Protein AF-D2RT97-F1 (afdb_monomer_lite)

Secondary structure (DSSP, 8-state):
--HHHHHHHHHHHHHHHHHHHHHTT-HHHHHHHHHHHHHHTTSGGGGGGSTTPPTTSGGGSHHHHHHHHHHHHHHHHHHS-TT-HHHHHHHHHHHHHHHHHHHHHHHHHHHTSTT-----

InterPro domains:
  IPR007404 YdjM inner membrane [PF04307] (5-120)

Structure (mmCIF, N/CA/C/O backbone):
data_AF-D2RT97-F1
#
_entry.id   AF-D2RT97-F1
#
loop_
_atom_site.group_PDB
_atom_site.id
_atom_site.type_symbol
_atom_site.label_atom_id
_atom_site.label_alt_id
_atom_site.label_comp_id
_atom_site.label_asym_id
_atom_site.label_entity_id
_atom_site.label_seq_id
_atom_site.pdbx_PDB_ins_code
_atom_site.Cartn_x
_atom_site.Cartn_y
_atom_site.Cartn_z
_atom_site.occupancy
_atom_site.B_iso_or_equiv
_atom_site.auth_seq_id
_atom_site.auth_comp_id
_atom_site.auth_asym_id
_atom_site.auth_atom_id
_atom_site.pdbx_PDB_model_num
ATOM 1 N N . MET A 1 1 ? -7.454 -7.706 15.305 1.00 79.94 1 MET A N 1
ATOM 2 C CA . MET A 1 1 ? -7.363 -8.060 13.878 1.00 79.94 1 MET A CA 1
ATOM 3 C C . MET A 1 1 ? -7.864 -9.473 13.586 1.00 79.94 1 MET A C 1
ATOM 5 O O . MET A 1 1 ? -7.404 -10.408 14.235 1.00 79.94 1 MET A O 1
ATOM 9 N N . TYR A 1 2 ? -8.726 -9.658 12.582 1.00 87.69 2 TYR A N 1
ATOM 10 C CA . TYR A 1 2 ? -8.989 -10.976 11.981 1.00 87.69 2 TYR A CA 1
ATOM 11 C C . TYR A 1 2 ? -8.222 -11.082 10.654 1.00 87.69 2 TYR A C 1
ATOM 13 O O . TYR A 1 2 ? -8.669 -10.564 9.634 1.00 87.69 2 TYR A O 1
ATOM 21 N N . GLN A 1 3 ? -7.039 -11.708 10.672 1.00 92.50 3 GLN A N 1
ATOM 22 C CA . GLN A 1 3 ? -6.051 -11.589 9.580 1.00 92.50 3 GLN A CA 1
ATOM 23 C C . GLN A 1 3 ? -6.595 -12.022 8.214 1.00 92.50 3 GLN A C 1
ATOM 25 O O . GLN A 1 3 ? -6.396 -11.329 7.222 1.00 92.50 3 GLN A O 1
ATOM 30 N N . ALA A 1 4 ? -7.344 -13.128 8.177 1.00 95.69 4 ALA A N 1
ATOM 31 C CA . ALA A 1 4 ? -7.926 -13.645 6.942 1.00 95.69 4 ALA A CA 1
ATOM 32 C C . ALA A 1 4 ? -8.895 -12.650 6.280 1.00 95.69 4 ALA A C 1
ATOM 34 O O . ALA A 1 4 ? -8.944 -12.571 5.054 1.00 95.69 4 ALA A O 1
ATOM 35 N N . GLY A 1 5 ? -9.611 -11.848 7.078 1.00 95.94 5 GLY A N 1
ATOM 36 C CA . GLY A 1 5 ? -10.460 -10.772 6.566 1.00 95.94 5 GLY A CA 1
ATOM 37 C C . GLY A 1 5 ? -9.649 -9.707 5.830 1.00 95.94 5 GLY A C 1
ATOM 38 O O . GLY A 1 5 ? -9.992 -9.349 4.708 1.00 95.94 5 GLY A O 1
ATOM 39 N N . HIS A 1 6 ? -8.528 -9.260 6.405 1.00 97.31 6 HIS A N 1
ATOM 40 C CA . HIS A 1 6 ? -7.657 -8.273 5.758 1.00 97.31 6 HIS A CA 1
ATOM 41 C C . HIS A 1 6 ? -6.962 -8.831 4.513 1.00 97.31 6 HIS A C 1
ATOM 43 O O . HIS A 1 6 ? -6.874 -8.123 3.514 1.00 97.31 6 HIS A O 1
ATOM 49 N N . TYR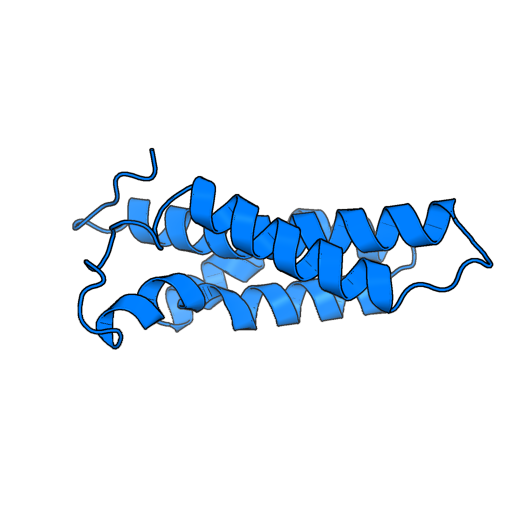 A 1 7 ? -6.543 -10.102 4.521 1.00 98.38 7 TYR A N 1
ATOM 50 C CA . TYR A 1 7 ? -6.008 -10.757 3.322 1.00 98.38 7 TYR A CA 1
ATOM 51 C C . TYR A 1 7 ? -7.037 -10.777 2.189 1.00 98.38 7 TYR A C 1
ATOM 53 O O . TYR A 1 7 ? -6.716 -10.409 1.060 1.00 98.38 7 TYR A O 1
ATOM 61 N N . GLY A 1 8 ? -8.283 -11.151 2.494 1.00 98.00 8 GLY A N 1
ATOM 62 C CA . GLY A 1 8 ? -9.377 -11.149 1.527 1.00 98.00 8 GLY A CA 1
ATOM 63 C C . GLY A 1 8 ? -9.655 -9.755 0.966 1.00 98.00 8 GLY A C 1
ATOM 64 O O . GLY A 1 8 ? -9.673 -9.580 -0.252 1.00 98.00 8 GLY A O 1
ATOM 65 N N . THR A 1 9 ? -9.804 -8.749 1.831 1.00 98.12 9 THR A N 1
ATOM 66 C CA . THR A 1 9 ? -10.056 -7.364 1.404 1.00 98.12 9 THR A CA 1
ATOM 67 C C . THR A 1 9 ? -8.905 -6.805 0.570 1.00 98.12 9 THR A C 1
ATOM 69 O O . THR A 1 9 ? -9.157 -6.163 -0.447 1.00 98.12 9 THR A O 1
ATOM 72 N N . ALA A 1 10 ? -7.653 -7.089 0.941 1.00 98.44 10 ALA A N 1
ATOM 73 C CA . ALA A 1 10 ? -6.479 -6.678 0.177 1.00 98.44 10 ALA A CA 1
ATOM 74 C C . ALA A 1 10 ? -6.467 -7.292 -1.227 1.00 98.44 10 ALA A C 1
ATOM 76 O O . ALA A 1 10 ? -6.281 -6.575 -2.208 1.00 98.44 10 ALA A O 1
ATOM 77 N N . LEU A 1 11 ? -6.727 -8.598 -1.344 1.00 98.56 11 LEU A N 1
ATOM 78 C CA . LEU A 1 11 ? -6.778 -9.283 -2.637 1.00 98.56 11 LEU A CA 1
ATOM 79 C C . LEU A 1 11 ? -7.927 -8.775 -3.515 1.00 98.56 11 LEU A C 1
ATOM 81 O O . LEU A 1 11 ? -7.718 -8.531 -4.701 1.00 98.56 11 LEU A O 1
ATOM 85 N N . VAL A 1 12 ? -9.117 -8.564 -2.945 1.00 98.62 12 VAL A N 1
ATOM 86 C CA . VAL A 1 12 ? -10.273 -8.024 -3.679 1.00 98.62 12 VAL A CA 1
ATOM 87 C C . VAL A 1 12 ? -10.004 -6.596 -4.156 1.00 98.62 12 VAL A C 1
ATOM 89 O O . VAL A 1 12 ? -10.260 -6.290 -5.318 1.00 98.62 12 VAL A O 1
ATOM 92 N N . ALA A 1 13 ? -9.449 -5.736 -3.298 1.00 98.50 13 ALA A N 1
ATOM 93 C CA . ALA A 1 13 ? -9.098 -4.366 -3.665 1.00 98.50 13 ALA A CA 1
ATOM 94 C C . ALA A 1 13 ? -7.999 -4.321 -4.739 1.00 98.50 13 ALA A C 1
ATOM 96 O O . ALA A 1 13 ? -8.042 -3.476 -5.631 1.00 98.50 13 ALA A O 1
ATOM 97 N N . TYR A 1 14 ? -7.028 -5.237 -4.673 1.00 98.75 14 TYR A N 1
ATOM 98 C CA . TYR A 1 14 ? -5.913 -5.304 -5.614 1.00 98.75 14 TYR A CA 1
ATOM 99 C C . TYR A 1 14 ? -6.294 -5.919 -6.968 1.00 98.75 14 TYR A C 1
ATOM 101 O O . TYR A 1 14 ? -5.695 -5.570 -7.987 1.00 98.75 14 TYR A O 1
ATOM 109 N N . ALA A 1 15 ? -7.288 -6.811 -7.010 1.00 98.69 15 ALA A N 1
ATOM 110 C CA . ALA A 1 15 ? -7.624 -7.601 -8.193 1.00 98.69 15 ALA A CA 1
ATOM 111 C C . ALA A 1 15 ? -7.790 -6.784 -9.494 1.00 98.69 15 ALA A C 1
ATOM 113 O O . ALA A 1 15 ? -7.233 -7.217 -10.507 1.00 98.69 15 ALA A O 1
ATOM 114 N N . PRO A 1 16 ? -8.463 -5.611 -9.521 1.00 98.62 16 PRO A N 1
ATOM 115 C CA . PRO A 1 16 ? -8.566 -4.807 -10.740 1.00 98.62 16 PRO A CA 1
ATOM 116 C C . PRO A 1 16 ? -7.203 -4.329 -11.255 1.00 98.62 16 PRO A C 1
ATOM 118 O O . PRO A 1 16 ? -6.911 -4.453 -12.445 1.00 98.62 16 PRO A O 1
ATOM 121 N N . LEU A 1 17 ? -6.346 -3.832 -10.355 1.00 98.38 17 LEU A N 1
ATOM 122 C CA . LEU A 1 17 ? -5.006 -3.355 -10.695 1.00 98.38 17 LEU A CA 1
ATOM 123 C C . LEU A 1 17 ? -4.116 -4.513 -11.158 1.00 98.38 17 LEU A C 1
ATOM 125 O O . LEU A 1 17 ? -3.512 -4.431 -12.224 1.00 98.38 17 LEU A O 1
ATOM 129 N N . GLY A 1 18 ? -4.071 -5.606 -10.392 1.00 98.44 18 GLY A N 1
ATOM 130 C CA . GLY A 1 18 ? -3.286 -6.791 -10.739 1.00 98.44 18 GLY A CA 1
ATOM 131 C C . GLY A 1 18 ? -3.698 -7.395 -12.082 1.00 98.44 18 GLY A C 1
ATOM 132 O O . GLY A 1 18 ? -2.839 -7.734 -12.891 1.00 98.44 18 GLY A O 1
ATOM 133 N N . THR A 1 19 ? -5.003 -7.453 -12.366 1.00 98.62 19 THR A N 1
ATOM 134 C CA . THR A 1 19 ? -5.522 -7.946 -13.651 1.00 98.62 19 THR A CA 1
ATOM 135 C C . THR A 1 19 ? -5.098 -7.045 -14.806 1.00 98.62 19 THR A C 1
ATOM 137 O O . THR A 1 19 ? -4.622 -7.548 -15.819 1.00 98.62 19 THR A O 1
ATOM 140 N N . ALA A 1 20 ? -5.218 -5.721 -14.663 1.00 98.44 20 ALA A N 1
ATOM 141 C CA . ALA A 1 20 ? -4.793 -4.781 -15.700 1.00 98.44 20 ALA A CA 1
ATOM 142 C C . ALA A 1 20 ? -3.288 -4.895 -16.001 1.00 98.44 20 ALA A C 1
ATOM 144 O O . ALA A 1 20 ? -2.887 -4.916 -17.163 1.00 98.44 20 ALA A O 1
ATOM 145 N N . VAL A 1 21 ? -2.460 -5.028 -14.960 1.00 98.06 21 VAL A N 1
ATOM 146 C CA . VAL A 1 21 ? -1.005 -5.203 -15.087 1.00 98.06 21 VAL A CA 1
ATOM 147 C C . VAL A 1 21 ? -0.660 -6.539 -15.754 1.00 98.06 21 VAL A C 1
ATOM 149 O O . VAL A 1 21 ? 0.174 -6.571 -16.659 1.00 98.06 21 VAL A O 1
ATOM 152 N N . ALA A 1 22 ? -1.340 -7.625 -15.377 1.00 98.38 22 ALA A N 1
ATOM 153 C CA . ALA A 1 22 ? -1.156 -8.938 -15.993 1.00 98.38 22 ALA A CA 1
ATOM 154 C C . ALA A 1 22 ? -1.560 -8.944 -17.477 1.00 98.38 22 ALA A C 1
ATOM 156 O O . ALA A 1 22 ? -0.791 -9.403 -18.312 1.00 98.38 22 ALA A O 1
ATOM 157 N N . LEU A 1 23 ? -2.714 -8.365 -17.832 1.00 98.31 23 LEU A N 1
ATOM 158 C CA . LEU A 1 23 ? -3.154 -8.238 -19.230 1.00 98.31 23 LEU A CA 1
ATOM 159 C C . LEU A 1 23 ? -2.223 -7.357 -20.073 1.00 98.31 23 LEU A C 1
ATOM 161 O O . LEU A 1 23 ? -2.177 -7.500 -21.292 1.00 98.31 23 LEU A O 1
ATOM 165 N N . GLY A 1 24 ? -1.465 -6.467 -19.432 1.00 97.06 24 GLY A N 1
ATOM 166 C CA . GLY A 1 24 ? -0.398 -5.698 -20.063 1.00 97.06 24 GLY A CA 1
ATOM 167 C C . GLY A 1 24 ? 0.902 -6.478 -20.293 1.00 97.06 24 GLY A C 1
ATOM 168 O O . GLY A 1 24 ? 1.876 -5.853 -20.700 1.00 97.06 24 GLY A O 1
ATOM 169 N N . GLY A 1 25 ? 0.958 -7.784 -19.999 1.00 97.56 25 GLY A N 1
ATOM 170 C CA . GLY A 1 25 ? 2.150 -8.631 -20.162 1.00 97.56 25 GLY A CA 1
ATOM 171 C C . GLY A 1 25 ? 3.178 -8.511 -19.031 1.00 97.56 25 GLY A C 1
ATOM 172 O O . GLY A 1 25 ? 4.366 -8.733 -19.250 1.00 97.56 25 GLY A O 1
ATOM 173 N N . HIS A 1 26 ? 2.746 -8.086 -17.837 1.00 96.88 26 HIS A N 1
ATOM 174 C CA . HIS A 1 26 ? 3.610 -7.904 -16.664 1.00 96.88 26 HIS A CA 1
ATOM 175 C C . HIS A 1 26 ? 3.175 -8.815 -15.503 1.00 96.88 26 HIS A C 1
ATOM 177 O O . HIS A 1 26 ? 2.998 -8.374 -14.366 1.00 96.88 26 HIS A O 1
ATOM 183 N N . GLU A 1 27 ? 2.987 -10.105 -15.770 1.00 97.94 27 GLU A N 1
ATOM 184 C CA . GLU A 1 27 ? 2.419 -11.085 -14.836 1.00 97.94 27 GLU A CA 1
ATOM 185 C C . GLU A 1 27 ? 3.241 -11.201 -13.548 1.00 97.94 27 GLU A C 1
ATOM 187 O O . GLU A 1 27 ? 2.681 -11.245 -12.452 1.00 97.94 27 GLU A O 1
ATOM 192 N N . THR A 1 28 ? 4.572 -11.172 -13.655 1.00 97.12 28 THR A N 1
ATOM 193 C CA . THR A 1 28 ? 5.463 -11.186 -12.486 1.00 97.12 28 THR A CA 1
ATOM 194 C C . THR A 1 28 ? 5.210 -9.983 -11.580 1.00 97.12 28 THR A C 1
ATOM 196 O O . THR A 1 28 ? 5.098 -10.143 -10.366 1.00 97.12 28 THR A O 1
ATOM 199 N N . ALA A 1 29 ? 5.067 -8.780 -12.148 1.00 96.94 29 ALA A N 1
ATOM 200 C CA . ALA A 1 29 ? 4.776 -7.579 -11.368 1.00 96.94 29 ALA A CA 1
ATOM 201 C C . ALA A 1 29 ? 3.387 -7.660 -10.718 1.00 96.94 29 ALA A C 1
ATOM 203 O O . ALA A 1 29 ? 3.241 -7.296 -9.552 1.00 96.94 29 ALA A O 1
ATOM 204 N N . ALA A 1 30 ? 2.390 -8.199 -11.427 1.00 98.44 30 ALA A N 1
ATOM 205 C CA . ALA A 1 30 ? 1.052 -8.421 -10.885 1.00 98.44 30 ALA A CA 1
ATOM 206 C C . ALA A 1 30 ? 1.061 -9.379 -9.676 1.00 98.44 30 ALA A C 1
ATOM 208 O O . ALA A 1 30 ? 0.449 -9.100 -8.646 1.00 98.44 30 ALA A O 1
ATOM 209 N N . ILE A 1 31 ? 1.801 -10.488 -9.758 1.00 98.56 31 ILE A N 1
ATOM 210 C CA . ILE A 1 31 ? 1.931 -11.440 -8.644 1.00 98.56 31 ILE A CA 1
ATOM 211 C C . ILE A 1 31 ? 2.667 -10.795 -7.466 1.00 98.56 31 ILE A C 1
ATOM 213 O O . ILE A 1 31 ? 2.209 -10.891 -6.328 1.00 98.56 31 ILE A O 1
ATOM 217 N N . LEU A 1 32 ? 3.782 -10.106 -7.723 1.00 98.44 32 LEU A N 1
ATOM 218 C CA . LEU A 1 32 ? 4.545 -9.425 -6.673 1.00 98.44 32 LEU A CA 1
ATOM 219 C C . LEU A 1 32 ? 3.720 -8.333 -5.983 1.00 98.44 32 LEU A C 1
ATOM 221 O O . LEU A 1 32 ? 3.785 -8.208 -4.761 1.00 98.44 32 LEU A O 1
ATOM 225 N N . GLY A 1 33 ? 2.905 -7.589 -6.733 1.00 98.62 33 GLY A N 1
ATOM 226 C CA . GLY A 1 33 ? 1.975 -6.615 -6.169 1.00 98.62 33 GLY A CA 1
ATOM 227 C C . GLY A 1 33 ? 0.933 -7.265 -5.258 1.00 98.62 33 GLY A C 1
ATOM 228 O O . GLY A 1 33 ? 0.727 -6.788 -4.145 1.00 98.62 33 GLY A O 1
ATOM 229 N N . ALA A 1 34 ? 0.345 -8.396 -5.664 1.00 98.75 34 ALA A N 1
ATOM 230 C CA . ALA A 1 34 ? -0.595 -9.140 -4.822 1.00 98.75 34 ALA A CA 1
ATOM 231 C C . ALA A 1 34 ? 0.058 -9.626 -3.518 1.00 98.75 34 ALA A C 1
ATOM 233 O O . ALA A 1 34 ? -0.514 -9.467 -2.438 1.00 98.75 34 ALA A O 1
ATOM 234 N N . LEU A 1 35 ? 1.271 -10.185 -3.606 1.00 98.81 35 LEU A N 1
ATOM 235 C CA . LEU A 1 35 ? 2.033 -10.637 -2.440 1.00 98.81 35 LEU A CA 1
ATOM 236 C C . LEU A 1 35 ? 2.352 -9.477 -1.492 1.00 98.81 35 LEU A C 1
ATOM 238 O O . LEU A 1 35 ? 2.184 -9.617 -0.281 1.00 98.81 35 LEU A O 1
ATOM 242 N N . ALA A 1 36 ? 2.754 -8.325 -2.032 1.00 98.69 36 ALA A N 1
ATOM 243 C CA . ALA A 1 36 ? 2.983 -7.118 -1.248 1.00 98.69 36 ALA A CA 1
ATOM 244 C C . ALA A 1 36 ? 1.694 -6.631 -0.563 1.00 98.69 36 ALA A C 1
ATOM 246 O O . ALA A 1 36 ? 1.725 -6.324 0.628 1.00 98.69 36 ALA A O 1
ATOM 247 N N . CYS A 1 3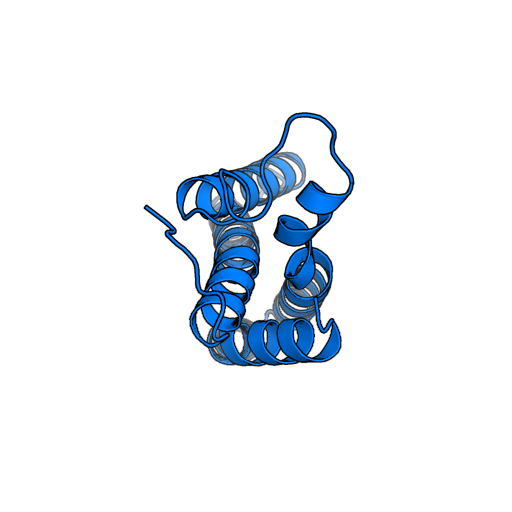7 ? 0.552 -6.643 -1.259 1.00 98.75 37 CYS A N 1
ATOM 248 C CA . CYS A 1 37 ? -0.739 -6.297 -0.663 1.00 98.75 37 CYS A CA 1
ATOM 249 C C . CYS A 1 37 ? -1.109 -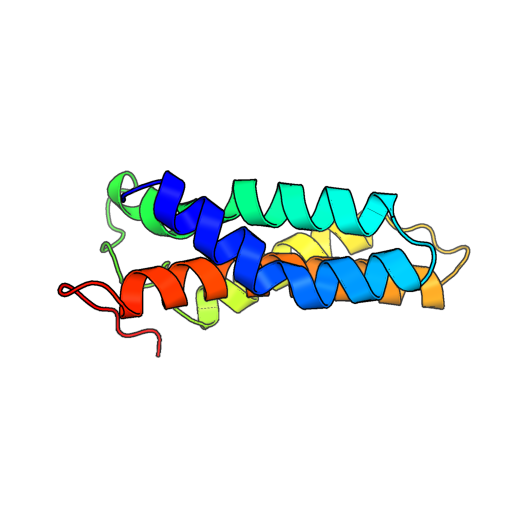7.207 0.505 1.00 98.75 37 CYS A C 1
ATOM 251 O O . CYS A 1 37 ? -1.495 -6.715 1.565 1.00 98.75 37 CYS A O 1
ATOM 253 N N . VAL A 1 38 ? -0.942 -8.521 0.359 1.00 98.56 38 VAL A N 1
ATOM 254 C CA . VAL A 1 38 ? -1.186 -9.470 1.454 1.00 98.56 38 VAL A CA 1
ATOM 255 C C . VAL A 1 38 ? -0.223 -9.222 2.616 1.00 98.56 38 VAL A C 1
ATOM 257 O O . VAL A 1 38 ? -0.670 -9.129 3.759 1.00 98.56 38 VAL A O 1
ATOM 260 N N . ALA A 1 39 ? 1.072 -9.049 2.340 1.00 98.44 39 ALA A N 1
ATOM 261 C CA . ALA A 1 39 ? 2.091 -8.822 3.363 1.00 98.44 39 ALA A CA 1
ATOM 262 C C . ALA A 1 39 ? 1.855 -7.535 4.173 1.00 98.44 39 ALA A C 1
ATOM 264 O O . ALA A 1 39 ? 2.100 -7.511 5.377 1.00 98.44 39 ALA A O 1
ATOM 265 N N . LEU A 1 40 ? 1.358 -6.477 3.528 1.00 98.56 40 LEU A N 1
ATOM 266 C CA . LEU A 1 40 ? 1.121 -5.171 4.152 1.00 98.56 40 LEU A CA 1
ATOM 267 C C . LEU A 1 40 ? -0.299 -4.997 4.705 1.00 98.56 40 LEU A C 1
ATOM 269 O O . LEU A 1 40 ? -0.543 -4.054 5.454 1.00 98.56 40 LEU A O 1
ATOM 273 N N . SER A 1 41 ? -1.229 -5.898 4.381 1.00 97.69 41 SER A N 1
ATOM 274 C CA . SER A 1 41 ? -2.649 -5.803 4.765 1.00 97.69 41 SER A CA 1
ATOM 275 C C . SER A 1 41 ? -2.903 -5.712 6.274 1.00 97.69 41 SER A C 1
ATOM 277 O O . SER A 1 41 ? -3.977 -5.291 6.698 1.00 97.69 41 SER A O 1
ATOM 279 N N . THR A 1 42 ? -1.929 -6.100 7.095 1.00 97.38 42 THR A N 1
ATOM 280 C CA . THR A 1 42 ? -2.006 -6.092 8.561 1.00 97.38 42 THR A CA 1
ATOM 281 C C . THR A 1 42 ? -1.059 -5.079 9.197 1.00 97.38 42 THR A C 1
ATOM 283 O O . THR A 1 42 ? -0.932 -5.053 10.417 1.00 97.38 42 THR A O 1
ATOM 286 N N . LEU A 1 43 ? -0.354 -4.281 8.387 1.00 97.88 43 LEU A N 1
ATOM 287 C CA . LEU A 1 43 ? 0.668 -3.353 8.863 1.00 97.88 43 LEU A CA 1
ATOM 288 C C . LEU A 1 43 ? 0.120 -2.297 9.838 1.00 97.88 43 LEU A C 1
ATOM 290 O O . LEU A 1 43 ? 0.799 -2.062 10.836 1.00 97.88 43 LEU A O 1
ATOM 294 N N . PRO A 1 44 ? -1.063 -1.681 9.619 1.00 97.69 44 PRO A N 1
ATOM 295 C CA . PRO A 1 44 ? -1.587 -0.691 10.561 1.00 97.69 44 PRO A CA 1
ATOM 296 C C . PRO A 1 44 ? -1.737 -1.230 11.989 1.00 97.69 44 PRO A C 1
ATOM 298 O O . PRO A 1 44 ? -1.297 -0.579 12.930 1.00 97.69 44 PRO A O 1
ATOM 301 N N . ASP A 1 45 ? -2.230 -2.463 12.140 1.00 97.12 45 ASP A N 1
ATOM 302 C CA . ASP A 1 45 ? -2.466 -3.124 13.436 1.00 97.12 45 ASP A CA 1
ATOM 303 C C . ASP A 1 45 ? -1.183 -3.540 14.180 1.00 97.12 45 ASP A C 1
ATOM 305 O O . ASP A 1 45 ? -1.239 -4.016 15.319 1.00 97.12 45 ASP A O 1
ATOM 309 N N . CYS A 1 46 ? -0.004 -3.368 13.573 1.00 96.62 46 CYS A N 1
ATOM 310 C CA . CYS A 1 46 ? 1.259 -3.489 14.301 1.00 96.62 46 CYS A CA 1
ATOM 311 C C . CYS A 1 46 ? 1.393 -2.412 15.394 1.00 96.62 46 CYS A C 1
ATOM 313 O O . CYS A 1 46 ? 2.155 -2.621 16.341 1.00 96.62 46 CYS A O 1
ATOM 315 N N . ASP A 1 47 ? 0.640 -1.308 15.301 1.00 96.38 47 ASP A N 1
ATOM 316 C CA . ASP A 1 47 ? 0.560 -0.242 16.307 1.00 96.38 47 ASP A CA 1
ATOM 317 C C . ASP A 1 47 ? 0.203 -0.741 17.714 1.00 96.38 47 ASP A C 1
ATOM 319 O O . ASP A 1 47 ? 0.747 -0.241 18.693 1.00 96.38 47 ASP A O 1
ATOM 323 N N . GLN A 1 48 ? -0.592 -1.808 17.830 1.00 95.06 48 GLN A N 1
ATOM 324 C CA . GLN A 1 48 ? -0.979 -2.423 19.103 1.00 95.06 48 GLN A CA 1
ATOM 325 C C . GLN A 1 48 ? 0.223 -2.916 19.920 1.00 95.06 48 GLN A C 1
ATOM 327 O O . GLN A 1 48 ? 0.097 -3.205 21.110 1.00 95.06 48 GLN A O 1
ATOM 332 N N . ARG A 1 49 ? 1.388 -3.060 19.278 1.00 95.06 49 ARG A N 1
ATOM 333 C CA . ARG A 1 49 ? 2.642 -3.511 19.890 1.00 95.06 49 ARG A CA 1
ATOM 334 C C . ARG A 1 49 ? 3.663 -2.388 20.056 1.00 95.06 49 ARG A C 1
ATOM 336 O O . ARG A 1 49 ? 4.746 -2.651 20.573 1.00 95.06 49 ARG A O 1
ATOM 343 N N . VAL A 1 50 ? 3.355 -1.170 19.611 1.00 94.81 50 VAL A N 1
ATOM 344 C CA . VAL A 1 50 ? 4.263 -0.024 19.662 1.00 94.81 50 VAL A CA 1
ATOM 345 C C . VAL A 1 50 ? 3.849 0.880 20.824 1.00 94.81 50 VAL A C 1
ATOM 347 O O . VAL A 1 50 ? 2.782 1.491 20.778 1.00 94.81 50 VAL A O 1
ATOM 350 N N . PRO A 1 51 ? 4.674 0.997 21.881 1.00 94.56 51 PRO A N 1
ATOM 351 C CA . PRO A 1 51 ? 4.397 1.934 22.961 1.00 94.56 51 PRO A CA 1
ATOM 352 C C . PRO A 1 51 ? 4.226 3.355 22.418 1.00 94.56 51 PRO A C 1
ATOM 354 O O . PRO A 1 51 ? 4.957 3.762 21.518 1.00 94.56 51 PRO A O 1
ATOM 357 N N . LEU A 1 52 ? 3.308 4.118 23.017 1.00 94.44 52 LEU A N 1
ATOM 358 C CA . LEU A 1 52 ? 3.019 5.520 22.673 1.00 94.44 52 LEU A CA 1
ATOM 359 C C . LEU A 1 52 ? 2.326 5.744 21.316 1.00 94.44 52 LEU A C 1
ATOM 361 O O . LEU A 1 52 ? 2.090 6.896 20.958 1.00 94.44 52 LEU A O 1
ATOM 365 N N . VAL A 1 53 ? 1.967 4.688 20.580 1.00 95.56 53 VAL A N 1
ATOM 366 C CA . VAL A 1 53 ? 1.119 4.799 19.386 1.00 95.56 53 VAL A CA 1
ATOM 367 C C . VAL A 1 53 ? -0.293 4.357 19.745 1.00 95.56 53 VAL A C 1
ATOM 369 O O . VAL A 1 53 ? -0.516 3.232 20.184 1.00 95.56 53 VAL A O 1
ATOM 372 N N . GLU A 1 54 ? -1.258 5.259 19.578 1.00 93.38 54 GLU A N 1
ATOM 373 C CA . GLU A 1 54 ? -2.666 4.923 19.764 1.00 93.38 54 GLU A CA 1
ATOM 374 C C . GLU A 1 54 ? -3.146 4.014 18.631 1.00 93.38 54 GLU A C 1
ATOM 376 O O . GLU A 1 54 ? -2.986 4.336 17.450 1.00 93.38 54 GLU A O 1
ATOM 381 N N . HIS A 1 55 ? -3.765 2.891 18.999 1.00 95.12 55 HIS A N 1
ATOM 382 C CA . HIS A 1 55 ? -4.401 2.013 18.028 1.00 95.12 55 HIS A CA 1
ATOM 383 C C . HIS A 1 55 ? -5.560 2.741 17.339 1.00 95.12 55 HIS A C 1
ATOM 385 O O . HIS A 1 55 ? -6.381 3.365 18.015 1.00 95.12 55 HIS A O 1
ATOM 391 N N . ARG A 1 56 ? -5.638 2.644 16.006 1.00 90.62 56 ARG A N 1
ATOM 392 C CA . ARG A 1 56 ? -6.577 3.415 15.162 1.00 90.62 56 ARG A CA 1
ATOM 393 C C . ARG A 1 56 ? -6.329 4.924 15.135 1.00 90.62 56 ARG A C 1
ATOM 395 O O . ARG A 1 56 ? -7.224 5.686 14.776 1.00 90.62 56 ARG A O 1
ATOM 402 N N . GLY A 1 57 ? -5.119 5.346 15.495 1.00 93.56 57 GLY A N 1
ATOM 403 C CA . GLY A 1 57 ? -4.639 6.710 15.320 1.00 93.56 57 GLY A CA 1
ATOM 404 C C . GLY A 1 57 ? -3.873 6.867 13.998 1.00 93.56 57 GLY A C 1
ATOM 405 O O . GLY A 1 57 ? -4.441 6.665 12.922 1.00 93.56 57 GLY A O 1
ATOM 406 N N . PRO A 1 58 ? -2.579 7.229 14.036 1.00 96.44 58 PRO A N 1
ATOM 407 C CA . PRO A 1 58 ? -1.833 7.636 12.845 1.00 96.44 58 PRO A CA 1
ATOM 408 C C . PRO A 1 58 ? -1.683 6.525 11.798 1.00 96.44 58 PRO A C 1
ATOM 410 O O . PRO A 1 58 ? -1.706 6.817 10.606 1.00 96.44 58 PRO A O 1
ATOM 413 N N . THR A 1 59 ? -1.564 5.265 12.211 1.00 97.44 59 THR A N 1
ATOM 414 C CA . THR A 1 59 ? -1.447 4.076 11.347 1.00 97.44 59 THR A CA 1
ATOM 415 C C . THR A 1 59 ? -2.725 3.754 10.573 1.00 97.44 59 THR A C 1
ATOM 417 O O . THR A 1 59 ? -2.650 3.164 9.495 1.00 97.44 59 THR A O 1
ATOM 420 N N . HIS A 1 60 ? -3.888 4.207 11.046 1.00 97.75 60 HIS A N 1
ATOM 421 C CA . HIS A 1 60 ? -5.186 4.004 10.391 1.00 97.75 60 HIS A CA 1
ATOM 422 C C . HIS A 1 60 ? -5.656 5.265 9.651 1.00 97.75 60 HIS A C 1
ATOM 424 O O . HIS A 1 60 ? -6.837 5.611 9.672 1.00 97.75 60 HIS A O 1
ATOM 430 N N . SER A 1 61 ? -4.728 5.950 8.976 1.00 97.81 61 SER A N 1
ATOM 431 C CA . SER A 1 61 ? -4.978 7.209 8.264 1.00 97.81 61 SER A CA 1
ATOM 432 C C . SER A 1 61 ? -4.592 7.158 6.784 1.00 97.81 61 SER A C 1
ATOM 434 O O . SER A 1 61 ? -3.737 6.373 6.360 1.00 97.81 61 SER A O 1
ATOM 436 N N . LEU A 1 62 ? -5.172 8.060 5.984 1.00 98.06 62 LEU A N 1
ATOM 437 C CA . LEU A 1 62 ? -4.747 8.251 4.592 1.00 98.06 62 LEU A CA 1
ATOM 438 C C . LEU A 1 62 ? -3.306 8.767 4.494 1.00 98.06 62 LEU A C 1
ATOM 440 O O . LEU A 1 62 ? -2.593 8.418 3.555 1.00 98.06 62 LEU A O 1
ATOM 444 N N . ALA A 1 63 ? -2.847 9.551 5.471 1.00 98.31 63 ALA A N 1
ATOM 445 C CA . ALA A 1 63 ? -1.463 10.011 5.519 1.00 98.31 63 ALA A CA 1
ATOM 446 C C . ALA A 1 63 ? -0.485 8.833 5.652 1.00 98.31 63 ALA A C 1
ATOM 448 O O . ALA A 1 63 ? 0.531 8.793 4.958 1.00 98.31 63 ALA A O 1
ATOM 449 N N . PHE A 1 64 ? -0.817 7.833 6.473 1.00 98.44 64 PHE A N 1
ATOM 450 C CA . PHE A 1 64 ? -0.020 6.612 6.580 1.00 98.44 64 PHE A CA 1
ATOM 451 C C . PHE A 1 64 ? -0.067 5.774 5.301 1.00 98.44 64 PHE A C 1
ATOM 453 O O . PHE A 1 64 ? 0.962 5.246 4.884 1.00 98.44 64 PHE A O 1
ATOM 460 N N . ALA A 1 65 ? -1.211 5.721 4.611 1.00 98.62 65 ALA A N 1
ATOM 461 C CA . ALA A 1 65 ? -1.295 5.082 3.298 1.00 98.62 65 ALA A CA 1
ATOM 462 C C . ALA A 1 65 ? -0.345 5.733 2.278 1.00 98.62 65 ALA A C 1
ATOM 464 O O . ALA A 1 65 ? 0.398 5.033 1.585 1.00 98.62 65 ALA A O 1
ATOM 465 N N . LEU A 1 66 ? -0.311 7.068 2.231 1.00 98.69 66 LEU A N 1
ATOM 466 C CA . LEU A 1 66 ? 0.617 7.818 1.381 1.00 98.69 66 LEU A CA 1
ATOM 467 C C . LEU A 1 66 ? 2.076 7.592 1.787 1.00 98.69 66 LEU A C 1
ATOM 469 O O . LEU A 1 66 ? 2.920 7.433 0.910 1.00 98.69 66 LEU A O 1
ATOM 473 N N . LEU A 1 67 ? 2.373 7.537 3.090 1.00 98.69 67 LEU A N 1
ATOM 474 C CA . LEU A 1 67 ? 3.715 7.262 3.607 1.00 98.69 67 LEU A CA 1
ATOM 475 C C . LEU A 1 67 ? 4.215 5.880 3.162 1.00 98.69 67 LEU A C 1
ATOM 477 O O . LEU A 1 67 ? 5.326 5.768 2.649 1.00 98.69 67 LEU A O 1
ATOM 481 N N . VAL A 1 68 ? 3.399 4.835 3.318 1.00 98.81 68 VAL A N 1
ATOM 482 C CA . VAL A 1 68 ? 3.760 3.465 2.916 1.00 98.81 68 VAL A CA 1
ATOM 483 C C . VAL A 1 68 ? 3.923 3.368 1.398 1.00 98.81 68 VAL A C 1
ATOM 485 O O . VAL A 1 68 ? 4.909 2.800 0.926 1.00 98.81 68 VAL A O 1
ATOM 488 N N . GLY A 1 69 ? 3.012 3.975 0.629 1.00 98.81 69 GLY A N 1
ATOM 489 C CA . GLY A 1 69 ? 3.139 4.083 -0.826 1.00 98.81 69 GLY A CA 1
ATOM 490 C C . GLY A 1 69 ? 4.435 4.781 -1.244 1.00 98.81 69 GLY A C 1
ATOM 491 O O . GLY A 1 69 ? 5.206 4.239 -2.033 1.00 98.81 69 GLY A O 1
ATOM 492 N N . ALA A 1 70 ? 4.725 5.953 -0.677 1.00 98.81 70 ALA A N 1
ATOM 493 C CA . ALA A 1 70 ? 5.949 6.700 -0.958 1.00 98.81 70 ALA A CA 1
ATOM 494 C C . ALA A 1 70 ? 7.213 5.921 -0.559 1.00 98.81 70 ALA A C 1
ATOM 496 O O . ALA A 1 70 ? 8.204 5.956 -1.285 1.00 98.81 70 ALA A O 1
ATOM 497 N N . GLY A 1 71 ? 7.173 5.175 0.548 1.00 98.56 71 GLY A N 1
ATOM 498 C CA . GLY A 1 71 ? 8.262 4.300 0.978 1.00 98.56 71 GLY A CA 1
ATOM 499 C C . GLY A 1 71 ? 8.575 3.211 -0.048 1.00 98.56 71 GLY A C 1
ATOM 500 O O . GLY A 1 71 ? 9.728 3.071 -0.457 1.00 98.56 71 GLY A O 1
ATOM 501 N N . LEU A 1 72 ? 7.560 2.483 -0.530 1.00 98.44 72 LEU A N 1
ATOM 502 C CA . LEU A 1 72 ? 7.757 1.478 -1.582 1.00 98.44 72 LEU A CA 1
ATOM 503 C C . LEU A 1 72 ? 8.214 2.100 -2.903 1.00 98.44 72 LEU A C 1
ATOM 505 O O . LEU A 1 72 ? 9.079 1.539 -3.572 1.00 98.44 72 LEU A O 1
ATOM 509 N N . ALA A 1 73 ? 7.676 3.265 -3.264 1.00 98.25 73 ALA A N 1
ATOM 510 C CA . ALA A 1 73 ? 8.101 4.003 -4.448 1.00 98.25 73 ALA A CA 1
ATOM 511 C C . ALA A 1 73 ? 9.583 4.395 -4.366 1.00 98.25 73 ALA A C 1
ATOM 513 O O . ALA A 1 73 ? 10.329 4.188 -5.320 1.00 98.25 73 ALA A O 1
ATOM 514 N N . GLY A 1 74 ? 10.027 4.899 -3.210 1.00 97.75 74 GLY A N 1
ATOM 515 C CA . GLY A 1 74 ? 11.421 5.255 -2.956 1.00 97.75 74 GLY A CA 1
ATOM 516 C C . GLY A 1 74 ? 12.356 4.049 -3.027 1.00 97.75 74 GLY A C 1
ATOM 517 O O . GLY A 1 74 ? 13.397 4.130 -3.673 1.00 97.75 74 GLY A O 1
ATOM 518 N N . ILE A 1 75 ? 11.962 2.911 -2.442 1.00 96.94 75 ILE A N 1
ATOM 519 C CA . ILE A 1 75 ? 12.714 1.650 -2.559 1.00 96.94 75 ILE A CA 1
ATOM 520 C C . ILE A 1 75 ? 12.776 1.202 -4.022 1.00 96.94 75 ILE A C 1
ATOM 522 O O . ILE A 1 75 ? 13.841 0.855 -4.517 1.00 96.94 75 ILE A O 1
ATOM 526 N N . SER A 1 76 ? 11.660 1.244 -4.750 1.00 96.06 76 SER A N 1
ATOM 527 C CA . SER A 1 76 ? 11.649 0.887 -6.170 1.00 96.06 76 SER A CA 1
ATOM 528 C C . SER A 1 76 ? 12.552 1.804 -6.995 1.00 96.06 76 SER A C 1
ATOM 530 O O . SER A 1 76 ? 13.224 1.331 -7.908 1.00 96.06 76 SER A O 1
ATOM 532 N N . ALA A 1 77 ? 12.591 3.100 -6.685 1.00 95.19 77 ALA A N 1
ATOM 533 C CA . ALA A 1 77 ? 13.397 4.073 -7.412 1.00 95.19 77 ALA A CA 1
ATOM 534 C C . ALA A 1 77 ? 14.906 3.824 -7.265 1.00 95.19 77 ALA A C 1
ATOM 536 O O . ALA A 1 77 ? 15.654 4.150 -8.181 1.00 95.19 77 ALA A O 1
ATOM 537 N N . THR A 1 78 ? 15.361 3.222 -6.159 1.00 94.19 78 THR A N 1
ATOM 538 C CA . THR A 1 78 ? 16.783 2.877 -5.977 1.00 94.19 78 THR A CA 1
ATOM 539 C C . THR A 1 78 ? 17.193 1.588 -6.689 1.00 94.19 78 THR A C 1
ATOM 541 O O . THR A 1 78 ? 18.383 1.363 -6.901 1.00 94.19 78 THR A O 1
ATOM 544 N N . LEU A 1 79 ? 16.225 0.746 -7.062 1.00 91.12 79 LEU A N 1
ATOM 545 C CA . LEU A 1 79 ? 16.452 -0.549 -7.714 1.00 91.12 79 LEU A CA 1
ATOM 546 C C . LEU A 1 79 ? 16.313 -0.489 -9.242 1.00 91.12 79 LEU A C 1
ATOM 548 O O . LEU A 1 79 ? 16.785 -1.381 -9.944 1.00 91.12 79 LEU A O 1
ATOM 552 N N . VAL A 1 80 ? 15.653 0.543 -9.763 1.00 90.19 80 VAL A N 1
ATOM 553 C CA . VAL A 1 80 ? 15.452 0.753 -11.198 1.00 90.19 80 VAL A CA 1
ATOM 554 C C . VAL A 1 80 ? 16.724 1.319 -11.840 1.00 90.19 80 VAL A C 1
ATOM 556 O O . VAL A 1 80 ? 17.250 2.342 -11.409 1.00 90.19 80 VAL A O 1
ATOM 559 N N . GLY A 1 81 ? 17.195 0.673 -12.909 1.00 81.81 81 GLY A N 1
ATOM 560 C CA . GLY A 1 81 ? 18.308 1.164 -13.728 1.00 81.81 81 GLY A CA 1
ATOM 561 C C . GLY A 1 81 ? 17.926 2.343 -14.634 1.00 81.81 81 GLY A C 1
ATOM 562 O O . GLY A 1 81 ? 16.759 2.536 -14.976 1.00 81.81 81 GLY A O 1
ATOM 563 N N . ALA A 1 82 ? 18.924 3.118 -15.067 1.00 81.12 82 ALA A N 1
ATOM 564 C CA . ALA A 1 82 ? 18.726 4.315 -15.896 1.00 81.12 82 ALA A CA 1
ATOM 565 C C . ALA A 1 82 ? 18.402 4.019 -17.376 1.00 81.12 82 ALA A C 1
ATOM 567 O O . ALA A 1 82 ? 18.051 4.930 -18.125 1.00 81.12 82 ALA A O 1
ATOM 568 N N . ASP A 1 83 ? 18.495 2.757 -17.796 1.00 84.50 83 ASP A N 1
ATOM 569 C CA . ASP A 1 83 ? 18.461 2.359 -19.208 1.00 84.50 83 ASP A CA 1
ATOM 570 C C . ASP A 1 83 ? 17.072 2.499 -19.856 1.00 84.50 83 ASP A C 1
ATOM 572 O O . ASP A 1 83 ? 16.957 2.584 -21.078 1.00 84.50 83 ASP A O 1
ATOM 576 N N . SER A 1 84 ? 16.002 2.549 -19.053 1.00 86.19 84 SER A N 1
ATOM 577 C CA . SER A 1 84 ? 14.633 2.771 -19.536 1.00 86.19 84 SER A CA 1
ATOM 578 C C . SER A 1 84 ? 13.835 3.659 -18.573 1.00 86.19 84 SER A C 1
ATOM 580 O O . SER A 1 84 ? 13.124 3.155 -17.698 1.00 86.19 84 SER A O 1
ATOM 582 N N . PRO A 1 85 ? 13.912 4.996 -18.726 1.00 87.75 85 PRO A N 1
ATOM 583 C CA . PRO A 1 85 ? 13.281 5.938 -17.800 1.00 87.75 85 PRO A CA 1
ATOM 584 C C . PRO A 1 85 ? 11.758 5.795 -17.707 1.00 87.75 85 PRO A C 1
ATOM 586 O O . PRO A 1 85 ? 11.194 5.912 -16.622 1.00 87.75 85 PRO A O 1
ATOM 589 N N . LEU A 1 86 ? 11.082 5.511 -18.828 1.00 90.50 86 LEU A N 1
ATOM 590 C CA . LEU A 1 86 ? 9.625 5.338 -18.850 1.00 90.50 86 LEU A CA 1
ATOM 591 C C . LEU A 1 86 ? 9.188 4.068 -18.117 1.00 90.50 86 LEU A C 1
ATOM 593 O O . LEU A 1 86 ? 8.256 4.113 -17.316 1.00 90.50 86 LEU A O 1
ATOM 597 N N . PHE A 1 87 ? 9.875 2.950 -18.360 1.00 89.62 87 PHE A N 1
ATOM 598 C CA . PHE A 1 87 ? 9.609 1.706 -17.640 1.00 89.62 87 PHE A CA 1
ATOM 599 C C . PHE A 1 87 ? 9.889 1.874 -16.145 1.00 89.62 87 PHE A C 1
ATOM 601 O O . PHE A 1 87 ? 9.078 1.488 -15.305 1.00 89.62 87 PHE A O 1
ATOM 608 N N . GLY A 1 88 ? 11.003 2.532 -15.821 1.00 93.06 88 GLY A N 1
ATOM 609 C CA . GLY A 1 88 ? 11.379 2.865 -14.458 1.00 93.06 88 GLY A CA 1
ATOM 610 C C . GLY A 1 88 ? 10.322 3.681 -13.719 1.00 93.06 88 GLY A C 1
ATOM 611 O O . GLY A 1 88 ? 9.904 3.307 -12.624 1.00 93.06 88 GLY A O 1
ATOM 612 N N . ALA A 1 89 ? 9.829 4.752 -14.343 1.00 94.25 89 ALA A N 1
ATOM 613 C CA . ALA A 1 89 ? 8.743 5.562 -13.798 1.00 94.25 89 ALA A CA 1
ATOM 614 C C . ALA A 1 89 ? 7.457 4.741 -13.597 1.00 94.25 89 ALA A C 1
ATOM 616 O O . ALA A 1 89 ? 6.788 4.890 -12.574 1.00 94.25 89 ALA A O 1
ATOM 617 N N . GLY A 1 90 ? 7.142 3.840 -14.535 1.00 95.31 90 GLY A N 1
ATOM 618 C CA . GLY A 1 90 ? 6.022 2.908 -14.419 1.00 95.31 90 GLY A CA 1
ATOM 619 C C . GLY A 1 90 ? 6.138 1.991 -13.199 1.00 95.31 90 GLY A C 1
ATOM 620 O O . GLY A 1 90 ? 5.176 1.860 -12.445 1.00 95.31 90 GLY A O 1
ATOM 621 N N . LEU A 1 91 ? 7.318 1.413 -12.954 1.00 95.56 91 LEU A N 1
ATOM 622 C CA . LEU A 1 91 ? 7.549 0.525 -11.811 1.00 95.56 91 LEU A CA 1
ATOM 623 C C . LEU A 1 91 ? 7.481 1.272 -10.470 1.00 95.56 91 LEU A C 1
ATOM 625 O O . LEU A 1 91 ? 6.856 0.787 -9.529 1.00 95.56 91 LEU A O 1
ATOM 629 N N . VAL A 1 92 ? 8.045 2.481 -10.401 1.00 97.44 92 VAL A N 1
ATOM 630 C CA . VAL A 1 92 ? 7.964 3.351 -9.214 1.00 97.44 92 VAL A CA 1
ATOM 631 C C . VAL A 1 92 ? 6.515 3.741 -8.916 1.00 97.44 92 VAL A C 1
ATOM 633 O O . VAL A 1 92 ? 6.069 3.642 -7.771 1.00 97.44 92 VAL A O 1
ATOM 636 N N . GLY A 1 93 ? 5.756 4.138 -9.942 1.00 98.00 93 GLY A N 1
ATOM 637 C CA . GLY A 1 93 ? 4.333 4.451 -9.810 1.00 98.00 93 GLY A CA 1
ATOM 638 C C . GLY A 1 93 ? 3.507 3.235 -9.389 1.00 98.00 93 GLY A C 1
ATOM 639 O O . GLY A 1 93 ? 2.640 3.339 -8.522 1.00 98.00 93 GLY A O 1
ATOM 640 N N . PHE A 1 94 ? 3.812 2.059 -9.935 1.00 98.31 94 PHE A N 1
ATOM 641 C CA . PHE A 1 94 ? 3.181 0.807 -9.531 1.00 98.31 94 PHE A CA 1
ATOM 642 C C . PHE A 1 94 ? 3.463 0.471 -8.059 1.00 98.31 94 PHE A C 1
ATOM 644 O O . PHE A 1 94 ? 2.531 0.163 -7.319 1.00 98.31 94 PHE A O 1
ATOM 651 N N . ALA A 1 95 ? 4.713 0.596 -7.606 1.00 98.56 95 ALA A N 1
ATOM 652 C CA . ALA A 1 95 ? 5.090 0.365 -6.212 1.00 98.56 95 ALA A CA 1
ATOM 653 C C . ALA A 1 95 ? 4.370 1.327 -5.249 1.00 98.56 95 ALA A C 1
ATOM 655 O O . ALA A 1 95 ? 3.876 0.894 -4.205 1.00 98.56 95 ALA A O 1
ATOM 656 N N . PHE A 1 96 ? 4.238 2.606 -5.628 1.00 98.75 96 PHE A N 1
ATOM 657 C CA . PHE A 1 96 ? 3.427 3.576 -4.889 1.00 98.75 96 PHE A CA 1
ATOM 658 C C . PHE A 1 96 ? 1.978 3.104 -4.736 1.00 98.75 96 PHE A C 1
ATOM 660 O O . PHE A 1 96 ? 1.455 3.049 -3.621 1.00 98.75 96 PHE A O 1
ATOM 667 N N . LEU A 1 97 ? 1.340 2.739 -5.855 1.00 98.69 97 LEU A N 1
ATOM 668 C CA . LEU A 1 97 ? -0.055 2.306 -5.877 1.00 98.69 97 LEU A CA 1
ATOM 669 C C . LEU A 1 97 ? -0.271 1.053 -5.032 1.00 98.69 97 LEU A C 1
ATOM 671 O O . LEU A 1 97 ? -1.218 1.016 -4.256 1.00 98.69 97 LEU A O 1
ATOM 675 N N . VAL A 1 98 ? 0.613 0.058 -5.134 1.00 98.81 98 VAL A N 1
ATOM 676 C CA . VAL A 1 98 ? 0.555 -1.166 -4.323 1.00 98.81 98 VAL A CA 1
ATOM 677 C C . VAL A 1 98 ? 0.631 -0.832 -2.833 1.00 98.81 98 VAL A C 1
ATOM 679 O O . VAL A 1 98 ? -0.213 -1.293 -2.066 1.00 98.81 98 VAL A O 1
ATOM 682 N N . GLY A 1 99 ? 1.586 0.000 -2.407 1.00 98.75 99 G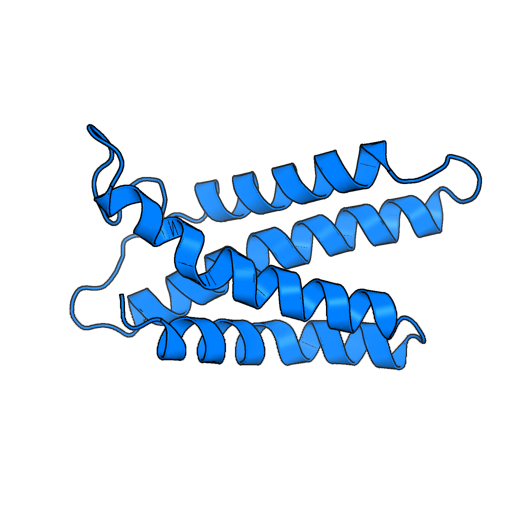LY A N 1
ATOM 683 C CA . GLY A 1 99 ? 1.733 0.372 -0.996 1.00 98.75 99 GLY A CA 1
ATOM 684 C C . GLY A 1 99 ? 0.518 1.128 -0.459 1.00 98.75 99 GLY A C 1
ATOM 685 O O . GLY A 1 99 ? -0.044 0.741 0.566 1.00 98.75 99 GLY A O 1
ATOM 686 N N . ALA A 1 100 ? 0.060 2.151 -1.185 1.00 98.81 100 ALA A N 1
ATOM 687 C CA . ALA A 1 100 ? -1.105 2.940 -0.794 1.00 98.81 100 ALA A CA 1
ATOM 688 C C . ALA A 1 100 ? -2.390 2.096 -0.770 1.00 98.81 100 ALA A C 1
ATOM 690 O O . ALA A 1 100 ? -3.141 2.138 0.205 1.00 98.81 100 ALA A O 1
ATOM 691 N N . LEU A 1 101 ? -2.622 1.278 -1.803 1.00 98.75 101 LEU A N 1
ATOM 692 C CA . LEU A 1 101 ? -3.786 0.394 -1.897 1.00 98.75 101 LEU A CA 1
ATOM 693 C C . LEU A 1 101 ? -3.811 -0.631 -0.763 1.00 98.75 101 LEU A C 1
ATOM 695 O O . LEU A 1 101 ? -4.881 -0.908 -0.226 1.00 98.75 101 LEU A O 1
ATOM 699 N N . SER A 1 102 ? -2.651 -1.150 -0.357 1.00 98.69 102 SER A N 1
ATOM 700 C CA . SER A 1 102 ? -2.548 -2.093 0.762 1.00 98.69 102 SER A CA 1
ATOM 701 C C . SER A 1 102 ? -3.105 -1.495 2.051 1.00 98.69 102 SER A C 1
ATOM 703 O O . SER A 1 102 ? -3.966 -2.100 2.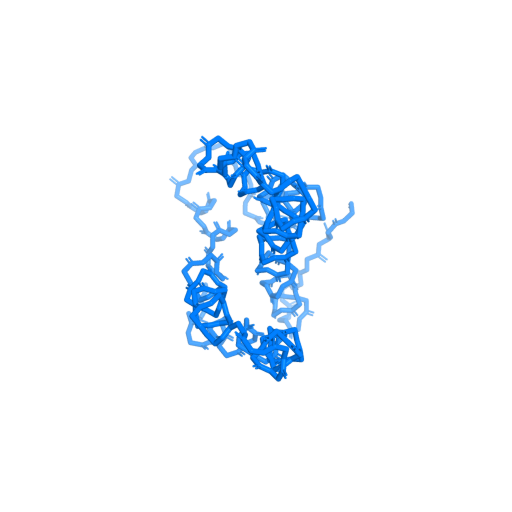691 1.00 98.69 102 SER A O 1
ATOM 705 N N . ILE A 1 103 ? -2.688 -0.275 2.397 1.00 98.69 103 ILE A N 1
ATOM 706 C CA . ILE A 1 103 ? -3.186 0.407 3.596 1.00 98.69 103 ILE A CA 1
ATOM 707 C C . ILE A 1 103 ? -4.655 0.787 3.425 1.00 98.69 103 ILE A C 1
ATOM 709 O O . ILE A 1 103 ? -5.455 0.500 4.307 1.00 98.69 103 ILE A O 1
ATOM 713 N N . CYS A 1 104 ? -5.056 1.327 2.272 1.00 98.62 104 CYS A N 1
ATOM 714 C CA . CYS A 1 104 ? -6.461 1.635 2.004 1.00 98.62 104 CYS A CA 1
ATOM 715 C C . CYS A 1 104 ? -7.372 0.402 2.118 1.00 98.62 104 CYS A C 1
ATOM 717 O O . CYS A 1 104 ? -8.492 0.522 2.605 1.00 98.62 104 CYS A O 1
ATOM 719 N N . SER A 1 105 ? -6.903 -0.787 1.727 1.00 98.44 105 SER A N 1
ATOM 720 C CA . SER A 1 105 ? -7.661 -2.032 1.885 1.00 98.44 105 SER A CA 1
ATOM 721 C C . SER A 1 105 ? -7.853 -2.409 3.356 1.00 98.44 105 SER A C 1
ATOM 723 O O . SER A 1 105 ? -8.930 -2.865 3.741 1.00 98.44 105 SER A O 1
ATOM 725 N N . HIS A 1 106 ? -6.847 -2.149 4.196 1.00 98.25 106 HIS A N 1
ATOM 726 C CA . HIS A 1 106 ? -6.960 -2.305 5.638 1.00 98.25 106 HIS A CA 1
ATOM 727 C C . HIS A 1 106 ? -7.985 -1.320 6.212 1.00 98.25 106 HIS A C 1
ATOM 729 O O . HIS A 1 106 ? -8.887 -1.737 6.933 1.00 98.25 106 HIS A O 1
ATOM 735 N N . LEU A 1 107 ? -7.903 -0.039 5.832 1.00 98.06 107 LEU A N 1
ATOM 736 C CA . LEU A 1 107 ? -8.857 0.988 6.265 1.00 98.06 107 LEU A CA 1
ATOM 737 C C . LEU A 1 107 ? -10.292 0.643 5.856 1.00 98.06 107 LEU A C 1
ATOM 739 O O . LEU A 1 107 ? -11.214 0.800 6.651 1.00 98.06 107 LEU A O 1
ATOM 743 N N . LEU A 1 108 ? -10.482 0.141 4.632 1.00 97.19 108 LEU A N 1
ATOM 744 C CA . LEU A 1 108 ? -11.778 -0.321 4.145 1.00 97.19 108 LEU A CA 1
ATOM 745 C C . LEU A 1 108 ? -12.313 -1.473 5.000 1.00 97.19 108 LEU A C 1
ATOM 747 O O . LEU A 1 108 ? -13.474 -1.439 5.395 1.00 97.19 108 LEU A O 1
ATOM 751 N N . ALA A 1 109 ? -11.480 -2.471 5.310 1.00 96.81 109 ALA A N 1
ATOM 752 C CA . ALA A 1 109 ? -11.879 -3.576 6.178 1.00 96.81 109 ALA A CA 1
ATOM 753 C C . ALA A 1 109 ? -12.300 -3.068 7.566 1.00 96.81 109 ALA A C 1
ATOM 755 O O . ALA A 1 109 ? -13.348 -3.457 8.078 1.00 96.81 109 ALA A O 1
ATOM 756 N N . ASP A 1 110 ? -11.527 -2.149 8.139 1.00 96.38 110 ASP A N 1
ATOM 757 C CA . ASP A 1 110 ? -11.775 -1.597 9.466 1.00 96.38 110 ASP A CA 1
ATOM 758 C C . ASP A 1 110 ? -13.010 -0.691 9.529 1.00 96.38 110 ASP A C 1
ATOM 760 O O . ASP A 1 110 ? -13.753 -0.739 10.514 1.00 96.38 110 ASP A O 1
ATOM 764 N N . ALA A 1 111 ? -13.291 0.070 8.470 1.00 95.31 111 ALA A N 1
ATOM 765 C CA . ALA A 1 111 ? -14.497 0.888 8.343 1.00 95.31 111 ALA A CA 1
ATOM 766 C C . ALA A 1 111 ? -15.790 0.052 8.319 1.00 95.31 111 ALA A C 1
ATOM 768 O O . ALA A 1 111 ? -16.848 0.553 8.692 1.00 95.31 111 ALA A O 1
ATOM 769 N N . LEU A 1 112 ? -15.707 -1.221 7.916 1.00 93.44 112 LEU A N 1
ATOM 770 C CA . LEU A 1 112 ? -16.829 -2.164 7.940 1.00 93.44 112 LEU A CA 1
ATOM 771 C C . LEU A 1 112 ? -17.034 -2.815 9.319 1.00 93.44 112 LEU A C 1
ATOM 773 O O . LEU A 1 112 ? -18.042 -3.487 9.538 1.00 93.44 112 LEU A O 1
ATOM 777 N N . THR A 1 113 ? -16.099 -2.637 10.259 1.00 92.06 113 THR A N 1
ATOM 778 C CA . THR A 1 113 ? -16.231 -3.172 11.621 1.00 92.06 113 THR A CA 1
ATOM 779 C C . THR A 1 113 ? -17.038 -2.230 12.520 1.00 92.06 113 THR A C 1
ATOM 781 O O . THR A 1 113 ? -16.923 -1.013 12.375 1.00 92.06 113 THR A O 1
ATOM 784 N N . PRO A 1 114 ? -17.779 -2.741 13.527 1.00 91.62 114 PRO A N 1
ATOM 785 C CA . PRO A 1 114 ? -18.529 -1.893 14.462 1.00 91.62 114 PRO A CA 1
ATOM 786 C C . PRO A 1 114 ? -17.680 -0.854 15.206 1.00 91.62 114 PRO A C 1
ATOM 788 O O . PRO A 1 114 ? -18.189 0.190 15.596 1.00 91.62 114 PRO A O 1
ATOM 791 N N . MET A 1 115 ? -16.390 -1.136 15.412 1.00 87.94 115 MET A N 1
ATOM 792 C CA . MET A 1 115 ? -15.471 -0.227 16.098 1.00 87.94 115 MET A CA 1
ATOM 793 C C . MET A 1 115 ? -15.066 0.973 15.213 1.00 87.94 115 MET A C 1
ATOM 795 O O . MET A 1 115 ? -14.771 2.031 15.757 1.00 87.94 115 MET A O 1
ATOM 799 N N . GLY A 1 116 ? -15.094 0.837 13.876 1.00 90.62 116 GLY A N 1
ATOM 800 C CA . GLY A 1 116 ? -14.856 1.919 12.904 1.00 90.62 116 GLY A CA 1
ATOM 801 C C . GLY A 1 116 ? -13.496 2.643 12.982 1.00 90.62 116 GLY A C 1
ATOM 802 O O . GLY A 1 116 ? -12.680 2.405 13.866 1.00 90.62 116 GLY A O 1
ATOM 803 N N . ILE A 1 117 ? -13.236 3.557 12.045 1.00 93.06 117 ILE A N 1
ATOM 804 C CA . ILE A 1 117 ? -12.008 4.376 12.003 1.00 93.06 117 ILE A CA 1
ATOM 805 C C . ILE A 1 117 ? -12.325 5.832 11.654 1.00 93.06 117 ILE A C 1
ATOM 807 O O . ILE A 1 117 ? -13.398 6.137 11.132 1.00 93.06 117 ILE A O 1
ATOM 811 N N . ARG A 1 118 ? -11.373 6.733 11.912 1.00 92.25 118 ARG A N 1
ATOM 812 C CA . ARG A 1 118 ? -11.397 8.134 11.466 1.00 92.25 118 ARG A CA 1
ATOM 813 C C . ARG A 1 118 ? -10.128 8.406 10.651 1.00 92.25 118 ARG A C 1
ATOM 815 O O . ARG A 1 118 ? -9.120 8.784 11.229 1.00 92.25 118 ARG A O 1
ATOM 822 N N . PRO A 1 119 ? -10.149 8.155 9.331 1.00 81.06 119 PRO A N 1
ATOM 823 C CA . PRO A 1 119 ? -8.928 8.129 8.523 1.00 81.06 119 PRO A CA 1
ATOM 824 C C . PRO A 1 119 ? -8.400 9.512 8.100 1.00 81.06 119 PRO A C 1
ATOM 826 O O . PRO A 1 119 ? -7.418 9.566 7.350 1.00 81.06 119 PRO A O 1
ATOM 829 N N . LEU A 1 120 ? -9.062 10.593 8.535 1.00 87.44 120 LEU A N 1
ATOM 830 C CA . LEU A 1 120 ? -8.761 11.996 8.232 1.00 87.44 120 LEU A CA 1
ATOM 831 C C . LEU A 1 120 ? -8.336 12.747 9.493 1.00 87.44 120 LEU A C 1
ATOM 833 O O . LEU A 1 120 ? -8.995 12.526 10.536 1.00 87.44 120 LEU A O 1
#

pLDDT: mean 95.81, std 4.18, range [79.94, 98.81]

Radius of gyration: 14.96 Å; chains: 1; bounding box: 37×26×43 Å

Foldseek 3Di:
DPLVLLLVLLCVLLVVVLVVCVVVVNNVLSVVLSVLLSVLSCVLVCQVVDPPRDRLPPSLALVVLQVQLQVQLVVLLVVDDPPDVVVSVVSSNSSSCSSSSSSVSNLVSQCPDPVHHDHD

Sequence (120 aa):
MYQAGHYGTALVAYAPLGTAVALGGHETAAILGALACVALSTLPDCD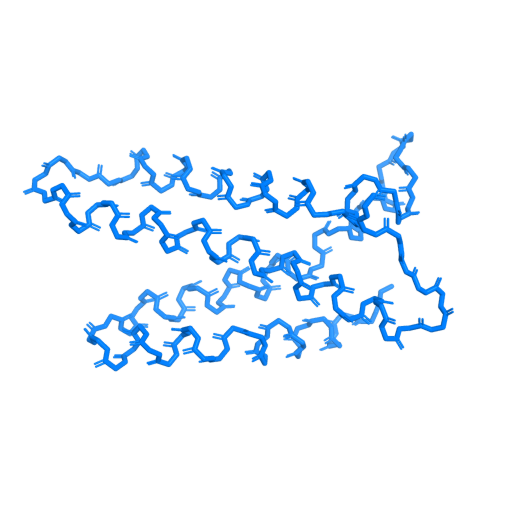QRVPLVEHRGPTHSLAFALLVGAGLAGISATLVGADSPLFGAGLVGFAFLVGALSICSHLLADALTPMGIRPL

Organism: Haloterrigena turkmenica (strain ATCC 51198 / DSM 5511 / JCM 9101 / NCIMB 13204 / VKM B-1734 / 4k) (NCBI:txid543526)